Protein AF-A0A917TM21-F1 (afdb_monomer)

Organism: NCBI:txid1763543

pLDDT: mean 75.83, std 14.44, range [37.84, 92.56]

Structure (mmCIF, N/CA/C/O backbone):
data_AF-A0A917TM21-F1
#
_entry.id   AF-A0A917TM21-F1
#
loop_
_atom_site.group_PDB
_atom_site.id
_atom_site.type_symbol
_atom_site.label_atom_id
_atom_site.label_alt_id
_atom_site.label_comp_id
_atom_site.label_asym_id
_atom_site.label_entity_id
_atom_site.label_seq_id
_atom_site.pdbx_PDB_ins_code
_atom_site.Cartn_x
_atom_site.Cartn_y
_atom_site.Cartn_z
_atom_site.occupancy
_atom_site.B_iso_or_equiv
_atom_site.auth_seq_id
_atom_site.auth_comp_id
_atom_site.auth_asym_id
_atom_site.auth_atom_id
_atom_site.pdbx_PDB_model_num
ATOM 1 N N . MET A 1 1 ? -24.255 -26.410 -0.219 1.00 45.19 1 MET A N 1
ATOM 2 C CA . MET A 1 1 ? -22.849 -26.351 -0.670 1.00 45.19 1 MET A CA 1
ATOM 3 C C . MET A 1 1 ? -22.485 -24.880 -0.740 1.00 45.19 1 MET A C 1
ATOM 5 O O . MET A 1 1 ? -23.179 -24.166 -1.448 1.00 45.19 1 MET A O 1
ATOM 9 N N . ALA A 1 2 ? -21.531 -24.417 0.072 1.00 52.34 2 ALA A N 1
ATOM 10 C CA . ALA A 1 2 ? -21.047 -23.038 0.005 1.00 52.34 2 ALA A CA 1
ATOM 11 C C . ALA A 1 2 ? -20.240 -22.849 -1.290 1.00 52.34 2 ALA A C 1
ATOM 13 O O . ALA A 1 2 ? -19.520 -23.764 -1.684 1.00 52.34 2 ALA A O 1
ATOM 14 N N . ASP A 1 3 ? -20.411 -21.709 -1.956 1.00 51.12 3 ASP A N 1
ATOM 15 C CA . ASP A 1 3 ? -19.674 -21.341 -3.165 1.00 51.12 3 ASP A CA 1
ATOM 16 C C . ASP A 1 3 ? -18.220 -20.994 -2.782 1.00 51.12 3 ASP A C 1
ATOM 18 O O . ASP A 1 3 ? -17.994 -19.948 -2.164 1.00 51.12 3 ASP A O 1
ATOM 22 N N . PRO A 1 4 ? -17.227 -21.843 -3.111 1.00 56.66 4 PRO A N 1
ATOM 23 C CA . PRO A 1 4 ? -15.837 -21.622 -2.711 1.00 56.66 4 PRO A CA 1
ATOM 24 C C . PRO A 1 4 ? -15.265 -20.334 -3.319 1.00 56.66 4 PRO A C 1
ATO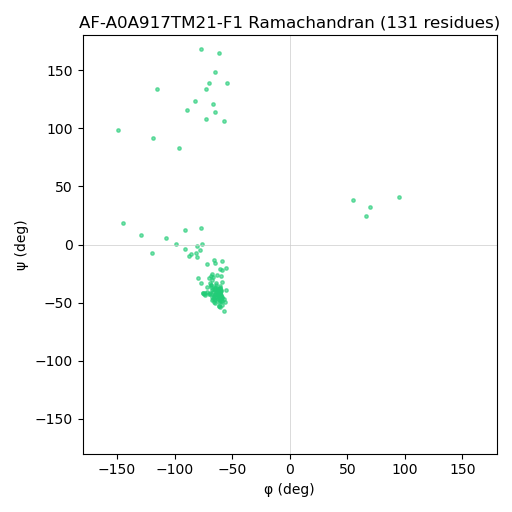M 26 O O . PRO A 1 4 ? -14.399 -19.697 -2.726 1.00 56.66 4 PRO A O 1
ATOM 29 N N . THR A 1 5 ? -15.797 -19.893 -4.461 1.00 62.94 5 THR A N 1
ATOM 30 C CA . THR A 1 5 ? -15.384 -18.656 -5.131 1.00 62.94 5 THR A CA 1
ATOM 31 C C . THR A 1 5 ? -15.774 -17.401 -4.349 1.00 62.94 5 THR A C 1
ATOM 33 O O . THR A 1 5 ? -15.097 -16.382 -4.460 1.00 62.94 5 THR A O 1
ATOM 36 N N . GLY A 1 6 ? -16.838 -17.459 -3.542 1.00 60.72 6 GLY A N 1
ATOM 37 C CA . GLY A 1 6 ? -17.245 -16.360 -2.663 1.00 60.72 6 GLY A CA 1
ATOM 38 C C . GLY A 1 6 ? -16.316 -16.204 -1.460 1.00 60.72 6 GLY A C 1
ATOM 39 O O . GLY A 1 6 ? -15.904 -15.094 -1.143 1.00 60.72 6 GLY A O 1
ATOM 40 N N . THR A 1 7 ? -15.927 -17.316 -0.833 1.00 65.75 7 THR A N 1
ATOM 41 C CA . THR A 1 7 ? -15.017 -17.311 0.323 1.00 65.75 7 TH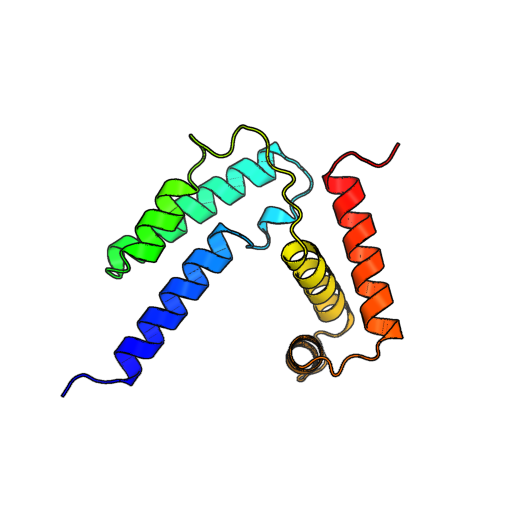R A CA 1
ATOM 42 C C . THR A 1 7 ? -13.609 -16.853 -0.055 1.00 65.75 7 THR A C 1
ATOM 44 O O . THR A 1 7 ? -13.034 -16.046 0.665 1.00 65.75 7 THR A O 1
ATOM 47 N N . HIS A 1 8 ? -13.081 -17.289 -1.206 1.00 65.25 8 HIS A N 1
ATOM 48 C CA . HIS A 1 8 ? -11.783 -16.811 -1.698 1.00 65.25 8 HIS A CA 1
ATOM 49 C C . HIS A 1 8 ? -11.785 -15.306 -1.983 1.00 65.25 8 HIS A C 1
ATOM 51 O O . HIS A 1 8 ? -10.888 -14.601 -1.543 1.00 65.25 8 HIS A O 1
ATOM 57 N N . ARG A 1 9 ? -12.839 -14.786 -2.624 1.00 67.69 9 ARG A N 1
ATOM 58 C CA . ARG A 1 9 ? -12.953 -13.345 -2.897 1.00 67.69 9 ARG A CA 1
ATOM 59 C C . ARG A 1 9 ? -13.040 -12.500 -1.629 1.00 67.69 9 ARG A C 1
ATOM 61 O O . ARG A 1 9 ? -12.541 -11.380 -1.625 1.00 67.69 9 ARG A O 1
ATOM 68 N N . LEU A 1 10 ? -13.687 -13.006 -0.578 1.00 73.94 10 LEU A N 1
ATOM 69 C CA . LEU A 1 10 ? -13.770 -12.306 0.707 1.00 73.94 10 LEU A CA 1
ATOM 70 C C . LEU A 1 10 ? -12.406 -12.258 1.405 1.00 73.94 10 LEU A C 1
ATOM 72 O O . LEU A 1 10 ? -12.035 -11.191 1.881 1.00 73.94 10 LEU A O 1
ATOM 76 N N . ALA A 1 11 ? -11.646 -13.357 1.386 1.00 76.75 11 ALA A N 1
ATOM 77 C CA . ALA A 1 11 ? -10.280 -13.394 1.911 1.00 76.75 11 ALA A CA 1
ATOM 78 C C . ALA A 1 11 ? -9.341 -12.441 1.145 1.00 76.75 11 ALA A C 1
ATOM 80 O O . ALA A 1 11 ? -8.681 -11.612 1.759 1.00 76.75 11 ALA A O 1
ATOM 81 N N . ASP A 1 12 ? -9.374 -12.459 -0.193 1.00 79.31 12 ASP A N 1
ATOM 82 C CA . ASP A 1 12 ? -8.579 -11.534 -1.018 1.00 79.31 12 ASP A CA 1
ATOM 83 C C . ASP A 1 12 ? -8.943 -10.060 -0.739 1.00 79.31 12 ASP A C 1
ATOM 85 O O . ASP A 1 12 ? -8.090 -9.169 -0.768 1.00 79.31 12 ASP A O 1
ATOM 89 N N . THR A 1 13 ? -10.225 -9.787 -0.467 1.00 80.56 13 THR A N 1
ATOM 90 C CA . THR A 1 13 ? -10.705 -8.440 -0.118 1.00 80.56 13 THR A CA 1
ATOM 91 C C . THR A 1 13 ? -10.201 -8.011 1.258 1.00 80.56 13 THR A C 1
ATOM 93 O O . THR A 1 13 ? -9.776 -6.869 1.419 1.00 80.56 13 THR A O 1
ATOM 96 N N . GLU A 1 14 ? -10.224 -8.912 2.237 1.00 84.44 14 GLU A N 1
ATOM 97 C CA . GLU A 1 14 ? -9.702 -8.681 3.584 1.00 84.44 14 GLU A CA 1
ATOM 98 C C . GLU A 1 14 ? -8.200 -8.361 3.555 1.00 84.44 14 GLU A C 1
ATOM 100 O O . GLU A 1 14 ? -7.794 -7.312 4.063 1.00 84.44 14 GLU A O 1
ATOM 105 N N . ASP A 1 15 ? -7.404 -9.163 2.844 1.00 82.56 15 ASP A N 1
ATOM 106 C CA . ASP A 1 15 ? -5.964 -8.938 2.665 1.00 82.56 15 ASP A CA 1
ATOM 107 C C . ASP A 1 15 ? -5.670 -7.620 1.933 1.00 82.56 15 ASP A C 1
ATOM 109 O O . ASP A 1 15 ? -4.752 -6.881 2.296 1.00 82.56 15 ASP A O 1
ATOM 113 N N . THR A 1 16 ? -6.477 -7.273 0.924 1.00 85.06 16 THR A N 1
ATOM 114 C CA . THR A 1 16 ? -6.339 -6.004 0.192 1.00 85.06 16 THR A CA 1
ATOM 115 C C . THR A 1 16 ? -6.583 -4.801 1.100 1.00 85.06 16 THR A C 1
ATOM 117 O O . THR A 1 16 ? -5.846 -3.814 1.037 1.00 85.06 16 THR A O 1
ATOM 120 N N . ILE A 1 17 ? -7.616 -4.866 1.946 1.00 83.75 17 ILE A N 1
ATOM 121 C CA . ILE A 1 17 ? -7.950 -3.788 2.879 1.00 83.75 17 ILE A CA 1
ATOM 122 C C . ILE A 1 17 ? -6.826 -3.614 3.903 1.00 83.75 17 ILE A C 1
ATOM 124 O O . ILE A 1 17 ? -6.354 -2.494 4.099 1.00 83.75 17 ILE A O 1
ATOM 128 N N . ILE A 1 18 ? -6.353 -4.706 4.505 1.00 84.38 18 ILE A N 1
ATOM 129 C CA . ILE A 1 18 ? -5.244 -4.670 5.467 1.00 84.38 18 ILE A CA 1
ATOM 130 C C . ILE A 1 18 ? -3.983 -4.111 4.795 1.00 84.38 18 ILE A C 1
ATOM 132 O O . ILE A 1 18 ? -3.376 -3.170 5.307 1.00 84.38 18 ILE A O 1
ATOM 136 N N . GLY A 1 19 ? -3.645 -4.591 3.596 1.00 77.94 19 GLY A N 1
ATOM 137 C CA . GLY A 1 19 ? -2.486 -4.117 2.841 1.00 77.94 19 GLY A CA 1
ATOM 138 C C . GLY A 1 19 ? -2.547 -2.624 2.496 1.00 77.94 19 GLY A C 1
ATOM 139 O O . GLY A 1 19 ? -1.532 -1.932 2.573 1.00 77.94 19 GLY A O 1
ATOM 140 N N . ALA A 1 20 ? -3.726 -2.089 2.168 1.00 79.94 20 ALA A N 1
ATOM 141 C CA . ALA A 1 20 ? -3.904 -0.659 1.913 1.00 79.94 20 ALA A CA 1
ATOM 142 C C . ALA A 1 20 ? -3.706 0.193 3.179 1.00 79.94 20 ALA A C 1
ATOM 144 O O . ALA A 1 20 ? -3.111 1.277 3.112 1.00 79.94 20 ALA A O 1
ATOM 145 N N . VAL A 1 21 ? -4.183 -0.304 4.325 1.00 82.44 21 VAL A N 1
ATOM 146 C CA . VAL A 1 21 ? -4.049 0.357 5.628 1.00 82.44 21 VAL A CA 1
ATOM 147 C C . VAL A 1 21 ? -2.615 0.336 6.125 1.00 82.44 21 VAL A C 1
ATOM 149 O O . VAL A 1 21 ? -2.161 1.345 6.637 1.00 82.44 21 VAL A O 1
ATOM 152 N N . GLU A 1 22 ? -1.895 -0.770 5.990 1.00 79.31 22 GLU A N 1
ATOM 153 C CA . GLU A 1 22 ? -0.512 -0.841 6.462 1.00 79.31 22 GLU A CA 1
ATOM 154 C C . GLU A 1 22 ? 0.441 -0.092 5.533 1.00 79.31 22 GLU A C 1
ATOM 156 O O . GLU A 1 22 ? 1.362 0.592 5.972 1.00 79.31 22 GLU A O 1
ATOM 161 N N . ASN A 1 23 ? 0.225 -0.263 4.229 1.00 73.12 23 ASN A N 1
ATOM 162 C CA . ASN A 1 23 ? 1.299 -0.185 3.251 1.00 73.12 23 ASN A CA 1
ATOM 163 C C . ASN A 1 23 ? 0.862 0.435 1.921 1.00 73.12 23 ASN A C 1
ATOM 165 O O . ASN A 1 23 ? 1.521 0.269 0.889 1.00 73.12 23 ASN A O 1
ATOM 169 N N . GLY A 1 24 ? -0.265 1.147 1.927 1.00 73.56 24 GLY A N 1
ATOM 170 C CA . GLY A 1 24 ? -0.746 1.866 0.758 1.00 73.56 24 GLY A CA 1
ATOM 171 C C . GLY A 1 24 ? 0.235 2.957 0.299 1.00 73.56 24 GLY A C 1
ATOM 172 O O . GLY A 1 24 ? 1.091 3.393 1.066 1.00 73.56 24 GLY A O 1
ATOM 173 N N . PRO A 1 25 ? 0.084 3.489 -0.928 1.00 74.44 25 PRO A N 1
ATOM 174 C CA . PRO A 1 25 ? 0.991 4.502 -1.488 1.00 74.44 25 PRO A CA 1
ATOM 175 C C . PRO A 1 25 ? 1.158 5.760 -0.623 1.00 74.44 25 PRO A C 1
ATOM 177 O O . PRO A 1 25 ? 2.138 6.488 -0.756 1.00 74.44 25 PRO A O 1
ATOM 180 N N . TRP A 1 26 ? 0.206 6.018 0.277 1.00 75.94 26 TRP A N 1
ATOM 181 C CA . TRP A 1 26 ? 0.238 7.134 1.210 1.00 75.94 26 TRP A CA 1
ATOM 182 C C . TRP A 1 26 ? 1.461 7.100 2.138 1.00 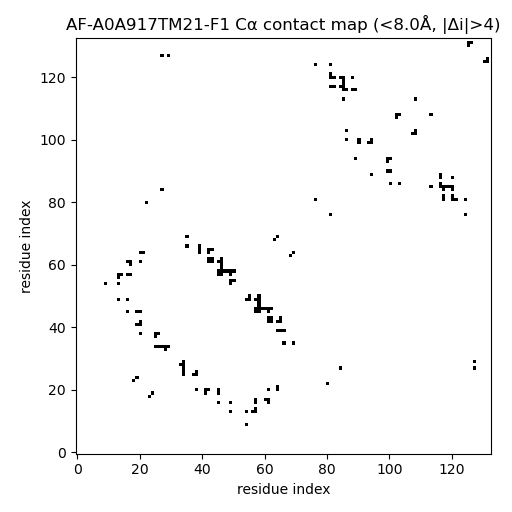75.94 26 TRP A C 1
ATOM 184 O O . TRP A 1 26 ? 1.935 8.168 2.516 1.00 75.94 26 TRP A O 1
ATOM 194 N N . VAL A 1 27 ? 2.040 5.927 2.433 1.00 74.56 27 VAL A N 1
ATOM 195 C CA . VAL A 1 27 ? 3.263 5.811 3.255 1.00 74.56 27 VAL A CA 1
ATOM 196 C C . VAL A 1 27 ? 4.466 6.537 2.638 1.00 74.56 27 VAL A C 1
ATOM 198 O O . VAL A 1 27 ? 5.390 6.919 3.355 1.00 74.56 27 VAL A O 1
ATOM 201 N N . LEU A 1 28 ? 4.428 6.781 1.323 1.00 74.25 28 LEU A N 1
ATOM 202 C CA . LEU A 1 28 ? 5.474 7.458 0.554 1.00 74.25 28 LEU A CA 1
ATOM 203 C C . LEU A 1 28 ? 5.346 8.989 0.560 1.00 74.25 28 LEU A C 1
ATOM 205 O O . LEU A 1 28 ? 6.230 9.684 0.061 1.00 74.25 28 LEU A O 1
ATOM 209 N N . ILE A 1 29 ? 4.256 9.545 1.099 1.00 73.62 29 ILE A N 1
ATOM 210 C CA . ILE A 1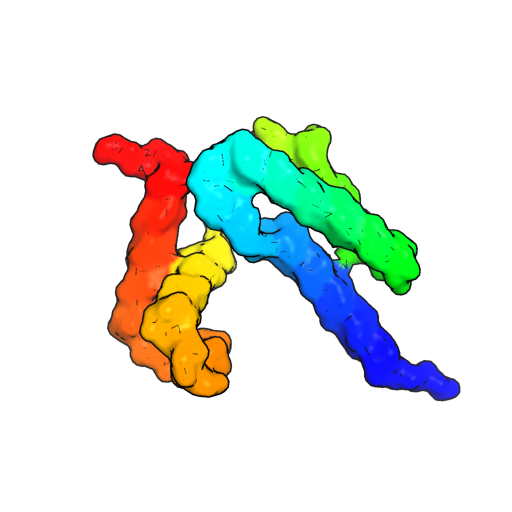 29 ? 4.032 10.996 1.127 1.00 73.62 29 ILE A CA 1
ATOM 211 C C . ILE A 1 29 ? 5.095 11.656 2.001 1.00 73.62 29 ILE A C 1
ATOM 213 O O . ILE A 1 29 ? 5.091 11.467 3.208 1.00 73.62 29 ILE A O 1
ATOM 217 N N . ILE A 1 30 ? 5.974 12.479 1.433 1.00 65.12 30 ILE A N 1
ATOM 218 C CA . ILE A 1 30 ? 7.107 13.069 2.169 1.00 65.12 30 ILE A CA 1
ATOM 219 C C . ILE A 1 30 ? 6.642 13.900 3.374 1.00 65.12 30 ILE A C 1
ATOM 221 O O . ILE A 1 30 ? 7.164 13.716 4.471 1.00 65.12 30 ILE A O 1
ATOM 225 N N . ASP A 1 31 ? 5.637 14.762 3.194 1.00 72.06 31 ASP A N 1
ATOM 226 C CA . ASP A 1 31 ? 5.122 15.604 4.276 1.00 72.06 31 ASP A CA 1
ATOM 227 C C . ASP A 1 31 ? 4.432 14.748 5.362 1.00 72.06 31 ASP A C 1
ATOM 229 O O . ASP A 1 31 ? 3.457 14.052 5.068 1.00 72.06 31 ASP A O 1
ATOM 233 N N . PRO A 1 32 ? 4.893 14.795 6.624 1.00 70.50 32 PRO A N 1
ATOM 234 C CA . PRO A 1 32 ? 4.384 13.926 7.683 1.00 70.50 32 PRO A CA 1
ATOM 235 C C . PRO A 1 32 ? 2.948 14.264 8.108 1.00 70.50 32 PRO A C 1
ATOM 237 O O . PRO A 1 32 ? 2.209 13.373 8.529 1.00 70.50 32 PRO A O 1
ATOM 240 N N . ASN A 1 33 ? 2.518 15.523 7.983 1.00 74.00 33 ASN A N 1
ATOM 241 C CA . ASN A 1 33 ? 1.153 15.926 8.319 1.00 74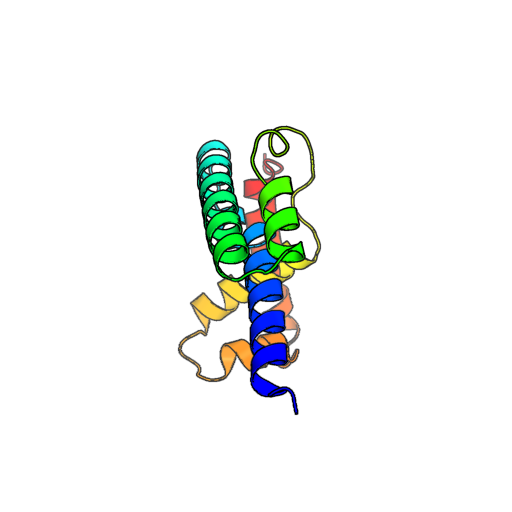.00 33 ASN A CA 1
ATOM 242 C C . ASN A 1 33 ? 0.170 15.473 7.240 1.00 74.00 33 ASN A C 1
ATOM 244 O O . ASN A 1 33 ? -0.905 14.968 7.564 1.00 74.00 33 ASN A O 1
ATOM 248 N N . LEU A 1 34 ? 0.552 15.620 5.971 1.00 74.81 34 LEU A N 1
ATOM 249 C CA . LEU A 1 34 ? -0.207 15.133 4.829 1.00 74.81 34 LEU A CA 1
ATOM 250 C C . LEU A 1 34 ? -0.256 13.605 4.825 1.00 74.81 34 LEU A C 1
ATOM 252 O O . LEU A 1 34 ? -1.330 13.042 4.648 1.00 74.81 34 LEU A O 1
ATOM 256 N N . ARG A 1 35 ? 0.870 12.930 5.088 1.00 81.19 35 ARG A N 1
ATOM 257 C CA . ARG A 1 35 ? 0.934 11.468 5.223 1.00 81.19 35 ARG A CA 1
ATOM 258 C C . ARG A 1 35 ? -0.025 10.972 6.286 1.00 81.19 35 ARG A C 1
ATOM 260 O O . ARG A 1 35 ? -0.799 10.062 6.016 1.00 81.19 35 ARG A O 1
ATOM 267 N N . ARG A 1 36 ? 0.012 11.590 7.470 1.00 76.38 36 ARG A N 1
ATOM 268 C CA . ARG A 1 36 ? -0.910 11.280 8.559 1.00 76.38 36 ARG A CA 1
ATOM 269 C C . ARG A 1 36 ? -2.349 11.465 8.090 1.00 76.38 36 ARG A C 1
ATOM 271 O O . ARG A 1 36 ? -3.089 10.499 8.079 1.00 76.38 36 ARG A O 1
ATOM 278 N N . MET A 1 37 ? -2.719 12.651 7.614 1.00 81.62 37 MET A N 1
ATOM 279 C CA . MET A 1 37 ? -4.085 12.942 7.161 1.00 81.62 37 MET A CA 1
ATOM 280 C C . MET A 1 37 ? -4.590 11.966 6.081 1.00 81.62 37 MET A C 1
ATOM 282 O O . MET A 1 37 ? -5.748 11.558 6.108 1.00 81.62 37 MET A O 1
ATOM 286 N N . VAL A 1 38 ? -3.738 11.568 5.132 1.00 83.25 38 VAL A N 1
ATOM 287 C CA . VAL A 1 38 ? -4.116 10.598 4.094 1.00 83.25 38 VAL A CA 1
ATOM 288 C C . VAL A 1 38 ? -4.212 9.181 4.662 1.00 83.25 38 VAL A C 1
ATOM 290 O O . VAL A 1 38 ? -5.166 8.481 4.339 1.00 83.25 38 VAL A O 1
ATOM 293 N N . GLY A 1 39 ? -3.288 8.758 5.528 1.00 83.69 39 GLY A N 1
ATOM 294 C CA . GLY A 1 39 ? -3.361 7.459 6.207 1.00 83.69 39 GLY A CA 1
ATOM 295 C C . GLY A 1 39 ? -4.619 7.321 7.070 1.00 83.69 39 GLY A C 1
ATOM 296 O O . GLY A 1 39 ? -5.275 6.284 7.044 1.00 83.69 39 GLY A O 1
ATOM 297 N N . GLU A 1 40 ? -5.019 8.399 7.749 1.00 83.31 40 GLU A N 1
ATOM 298 C CA . GLU A 1 40 ? -6.280 8.499 8.496 1.00 83.31 40 GLU A CA 1
ATOM 299 C C . GLU A 1 40 ? -7.488 8.270 7.594 1.00 83.31 40 GLU A C 1
ATOM 301 O O . GLU A 1 40 ? -8.320 7.405 7.862 1.00 83.31 40 GLU A O 1
ATOM 306 N N . TYR A 1 41 ? -7.539 9.003 6.483 1.00 85.12 41 TYR A N 1
ATOM 307 C CA . TYR A 1 41 ? -8.600 8.871 5.496 1.00 85.12 41 TYR A CA 1
ATOM 308 C C . TYR A 1 41 ? -8.669 7.456 4.898 1.00 85.12 41 TYR A C 1
ATOM 310 O O . TYR A 1 41 ? -9.758 6.905 4.714 1.00 85.12 41 TYR A O 1
ATOM 318 N N . VAL A 1 42 ? -7.516 6.839 4.619 1.00 87.75 42 VAL A N 1
ATOM 319 C CA . VAL A 1 42 ? -7.433 5.459 4.120 1.00 87.75 42 VAL A CA 1
ATOM 320 C C . VAL A 1 42 ? -7.955 4.474 5.165 1.00 87.75 42 VAL A C 1
ATOM 322 O O . VAL A 1 42 ? -8.786 3.636 4.818 1.00 87.75 42 VAL A O 1
ATOM 325 N N . ALA A 1 43 ? -7.543 4.593 6.430 1.00 87.12 43 ALA A N 1
ATOM 326 C CA . ALA A 1 43 ? -8.018 3.739 7.518 1.00 87.12 43 ALA A CA 1
ATOM 327 C C . ALA A 1 43 ? -9.538 3.868 7.735 1.00 87.12 43 ALA A C 1
ATOM 329 O O . ALA A 1 43 ? -10.236 2.857 7.816 1.00 87.12 43 ALA A O 1
ATOM 330 N N . GLU A 1 44 ? -10.082 5.089 7.745 1.00 85.94 44 GLU A N 1
ATOM 331 C CA . GLU A 1 44 ? -11.530 5.346 7.847 1.00 85.94 44 GLU A CA 1
ATOM 332 C C . GLU A 1 44 ? -12.328 4.743 6.687 1.00 85.94 44 GLU A C 1
ATOM 334 O O . GLU A 1 44 ? -13.381 4.121 6.887 1.00 85.94 44 GLU A O 1
ATOM 339 N N . THR A 1 45 ? -11.806 4.883 5.470 1.00 87.06 45 THR A N 1
ATOM 340 C CA . THR A 1 45 ? -12.431 4.328 4.267 1.00 87.06 45 THR A CA 1
ATOM 341 C C . THR A 1 45 ? -12.414 2.800 4.305 1.00 87.06 45 THR A C 1
ATOM 343 O O . THR A 1 45 ? -13.447 2.162 4.102 1.00 87.06 45 THR A O 1
ATOM 346 N N . CYS A 1 46 ? -11.267 2.209 4.641 1.00 89.19 46 CYS A N 1
ATOM 347 C CA . CYS A 1 46 ? -11.074 0.767 4.775 1.00 89.19 46 CYS A CA 1
ATOM 348 C C . CYS A 1 46 ? -11.990 0.154 5.838 1.00 89.19 46 CYS A C 1
ATOM 350 O O . CYS A 1 46 ? -12.648 -0.850 5.575 1.00 89.19 46 CYS A O 1
ATOM 352 N N . HIS A 1 47 ? -12.109 0.800 6.997 1.00 89.06 47 HIS A N 1
ATOM 353 C CA . HIS A 1 47 ? -13.031 0.392 8.053 1.00 89.06 47 HIS A CA 1
ATOM 354 C C . HIS A 1 47 ? -14.484 0.388 7.571 1.00 89.06 47 HIS A C 1
ATOM 356 O O . HIS A 1 47 ? -15.215 -0.574 7.797 1.00 89.06 47 HIS A O 1
ATOM 362 N N . SER A 1 48 ? -14.906 1.450 6.880 1.00 83.94 48 SER A N 1
ATOM 363 C CA . SER A 1 48 ? -16.279 1.577 6.376 1.00 83.94 48 SER A CA 1
ATOM 364 C C . SER A 1 48 ? -16.615 0.497 5.343 1.00 83.94 48 SER A C 1
ATOM 366 O O . SER A 1 48 ? -17.708 -0.069 5.371 1.00 83.94 48 SER A O 1
ATOM 368 N N . ILE A 1 49 ? -15.666 0.180 4.456 1.00 84.75 49 ILE A N 1
ATOM 369 C CA . ILE A 1 49 ? -15.809 -0.886 3.457 1.00 84.75 49 ILE A CA 1
ATOM 370 C C . ILE A 1 49 ? -15.852 -2.261 4.136 1.00 84.75 49 ILE A C 1
ATOM 372 O O . ILE A 1 49 ? -16.753 -3.047 3.847 1.00 84.75 49 ILE A O 1
ATOM 376 N N . ALA A 1 50 ? -14.927 -2.539 5.059 1.00 88.62 50 ALA A N 1
ATOM 377 C CA . ALA A 1 50 ? -14.865 -3.808 5.781 1.00 88.62 50 ALA A CA 1
ATOM 378 C C . ALA A 1 50 ? -16.139 -4.065 6.603 1.00 88.62 50 ALA A C 1
ATOM 380 O O . ALA A 1 50 ? -16.707 -5.154 6.534 1.00 88.62 50 ALA A O 1
ATOM 381 N N . ALA A 1 51 ? -16.654 -3.039 7.288 1.00 87.25 51 ALA A N 1
ATOM 382 C CA . ALA A 1 51 ? -17.908 -3.115 8.032 1.00 87.25 51 ALA A CA 1
ATOM 383 C C . ALA A 1 51 ? -19.111 -3.415 7.120 1.00 87.25 51 ALA A C 1
ATOM 385 O O . ALA A 1 51 ? -19.956 -4.242 7.456 1.00 87.25 51 ALA A O 1
ATOM 386 N N . ALA A 1 52 ? -19.186 -2.777 5.947 1.00 83.38 52 ALA A N 1
ATOM 387 C CA . ALA A 1 52 ? -20.257 -3.027 4.981 1.00 83.38 52 ALA A CA 1
ATOM 388 C C . ALA A 1 52 ? -20.186 -4.436 4.362 1.00 83.38 52 ALA A C 1
ATOM 390 O O . ALA A 1 52 ? -21.218 -5.004 4.006 1.00 83.38 52 ALA A O 1
ATOM 391 N N . ALA A 1 53 ? -18.979 -4.993 4.238 1.00 83.12 53 ALA A N 1
ATOM 392 C CA . ALA A 1 53 ? -18.729 -6.322 3.690 1.00 83.12 53 ALA A CA 1
ATOM 393 C C . ALA A 1 53 ? -18.801 -7.455 4.735 1.00 83.12 53 ALA A C 1
ATOM 395 O O . ALA A 1 53 ? -18.806 -8.623 4.348 1.00 83.12 53 ALA A O 1
ATOM 396 N N . GLY A 1 54 ? -18.873 -7.135 6.034 1.00 87.06 54 GLY A N 1
ATOM 397 C CA . GLY A 1 54 ? -18.829 -8.124 7.117 1.00 87.06 54 GLY A CA 1
ATOM 398 C C . GLY A 1 54 ? -17.453 -8.780 7.288 1.00 87.06 54 GLY A C 1
ATOM 399 O O . GLY A 1 54 ? -17.378 -9.962 7.616 1.00 87.06 54 GLY A O 1
ATOM 400 N N . LEU A 1 55 ? -16.377 -8.038 7.007 1.00 89.12 55 LEU A N 1
ATOM 401 C CA . LEU A 1 55 ? -14.987 -8.485 7.138 1.00 89.12 55 LEU A CA 1
ATOM 402 C C . LEU A 1 55 ? -14.430 -8.029 8.490 1.00 89.12 55 LEU A C 1
ATOM 404 O O . LEU A 1 55 ? -13.813 -6.967 8.598 1.00 89.12 55 LEU A O 1
ATOM 408 N N . ASP A 1 56 ? -14.713 -8.804 9.536 1.00 87.38 56 ASP A N 1
ATOM 409 C CA . ASP A 1 56 ? -14.461 -8.394 10.920 1.00 87.38 56 ASP A CA 1
ATOM 410 C C . ASP A 1 56 ? -12.973 -8.142 11.217 1.00 87.38 56 ASP A C 1
ATOM 412 O O . ASP A 1 56 ? -12.657 -7.169 11.906 1.00 87.38 56 ASP A O 1
ATOM 416 N N . ALA A 1 57 ? -12.049 -8.948 10.672 1.00 81.25 57 ALA A N 1
ATOM 417 C CA . ALA A 1 57 ? -10.623 -8.763 10.943 1.00 81.25 57 ALA A CA 1
ATOM 418 C C . ALA A 1 57 ? -10.058 -7.546 10.195 1.00 81.25 57 ALA A C 1
ATOM 420 O O . ALA A 1 57 ? -9.366 -6.734 10.809 1.00 81.25 57 ALA A O 1
ATOM 421 N N . ALA A 1 58 ? -10.420 -7.338 8.923 1.00 81.94 58 ALA A N 1
ATOM 422 C CA . ALA A 1 58 ? -10.092 -6.094 8.212 1.00 81.94 58 ALA A CA 1
ATOM 423 C C . ALA A 1 58 ? -10.679 -4.846 8.894 1.00 81.94 58 ALA A C 1
ATOM 425 O O . ALA A 1 58 ? -10.018 -3.806 8.964 1.00 81.94 58 ALA A O 1
ATOM 426 N N . MET A 1 59 ? -11.909 -4.933 9.411 1.00 87.44 59 MET A N 1
ATOM 427 C CA . MET A 1 59 ? -12.558 -3.832 10.123 1.00 87.44 59 MET A CA 1
ATOM 428 C C . MET A 1 59 ? -11.807 -3.494 11.413 1.00 87.44 59 MET A C 1
ATOM 430 O O . MET A 1 59 ? -11.472 -2.330 11.634 1.00 87.44 59 MET A O 1
ATOM 434 N N . GLU A 1 60 ? -11.511 -4.491 12.251 1.00 85.38 60 GLU A N 1
ATOM 435 C CA . GLU A 1 60 ? -10.754 -4.304 13.492 1.00 85.38 60 GLU A CA 1
ATOM 436 C C . GLU A 1 60 ? -9.348 -3.757 13.214 1.00 85.38 60 GLU A C 1
ATOM 438 O O . GLU A 1 60 ? -8.878 -2.846 13.903 1.00 85.38 60 GLU A O 1
ATOM 443 N N . TYR A 1 61 ? -8.693 -4.255 12.167 1.00 82.75 61 TYR A N 1
ATOM 444 C CA . TYR A 1 61 ? -7.386 -3.774 11.742 1.00 82.75 61 TYR A CA 1
ATOM 445 C C . TYR A 1 61 ? -7.425 -2.290 11.357 1.00 82.75 61 TYR A C 1
ATOM 447 O O . TYR A 1 61 ? -6.689 -1.470 11.911 1.00 82.75 61 TYR A O 1
ATOM 455 N N . ALA A 1 62 ? -8.339 -1.924 10.454 1.00 82.88 62 ALA A N 1
ATOM 456 C CA . ALA A 1 62 ? -8.521 -0.550 10.007 1.00 82.88 62 ALA A CA 1
ATOM 457 C C . ALA A 1 62 ? -8.905 0.384 11.166 1.00 82.88 62 ALA A C 1
ATOM 459 O O . ALA A 1 62 ? -8.404 1.503 11.244 1.00 82.88 62 ALA A O 1
ATOM 460 N N . HIS A 1 63 ? -9.728 -0.087 12.109 1.00 81.75 63 HIS A N 1
ATOM 461 C CA . HIS A 1 63 ? -10.055 0.644 13.333 1.00 81.75 63 HIS A CA 1
ATOM 462 C C . HIS A 1 63 ? -8.810 0.927 14.185 1.00 81.75 63 HIS A C 1
ATOM 464 O O . HIS A 1 63 ? -8.605 2.050 14.645 1.00 81.75 63 HIS A O 1
ATOM 470 N N . ASN A 1 64 ? -7.952 -0.077 14.383 1.00 79.12 64 ASN A N 1
ATOM 471 C CA . ASN A 1 64 ? -6.732 0.053 15.179 1.00 79.12 64 ASN A CA 1
ATOM 472 C C . ASN A 1 64 ? -5.682 0.973 14.535 1.00 79.12 64 ASN A C 1
ATOM 474 O O . ASN A 1 64 ? -4.881 1.565 15.263 1.00 79.12 64 ASN A O 1
ATOM 478 N N . ALA A 1 65 ? -5.710 1.113 13.208 1.00 73.62 65 ALA A N 1
ATOM 479 C CA . ALA A 1 65 ? -4.843 2.005 12.445 1.00 73.62 65 ALA A CA 1
ATOM 480 C C . ALA A 1 65 ? -5.309 3.474 12.433 1.00 73.62 65 ALA A C 1
ATOM 482 O O . ALA A 1 65 ? -4.550 4.346 12.019 1.00 73.62 65 ALA A O 1
ATOM 483 N N . MET A 1 66 ? -6.523 3.788 12.900 1.00 71.50 66 MET A N 1
ATOM 484 C CA . MET A 1 66 ? -7.002 5.169 13.009 1.00 71.50 66 MET A CA 1
ATOM 485 C C . MET A 1 66 ? -6.180 5.992 14.035 1.00 71.50 66 MET A C 1
ATOM 487 O O . MET A 1 66 ? -5.680 5.489 15.047 1.00 71.50 66 MET A O 1
ATOM 491 N N . PRO A 1 67 ? -6.030 7.307 13.819 1.00 54.44 67 PRO A N 1
ATOM 492 C CA . PRO A 1 67 ? -4.916 8.127 14.312 1.00 54.44 67 PRO A CA 1
ATOM 493 C C . PRO A 1 67 ? -4.916 8.530 15.775 1.00 54.44 67 PRO A C 1
ATOM 495 O O . PRO A 1 67 ? -3.953 9.152 16.223 1.00 54.44 67 PRO A O 1
ATOM 498 N N . VAL A 1 68 ? -5.904 8.121 16.567 1.00 46.72 68 VAL A N 1
ATOM 499 C CA . VAL A 1 68 ? -5.741 8.200 18.026 1.00 46.72 68 VAL A CA 1
ATOM 500 C C . VAL A 1 68 ? -4.512 7.369 18.471 1.00 46.72 68 VAL A C 1
ATOM 502 O O . VAL A 1 68 ? -3.997 7.579 19.566 1.00 46.72 68 VAL A O 1
ATOM 505 N N . ARG A 1 69 ? -3.972 6.490 17.602 1.00 46.00 69 ARG A N 1
ATOM 506 C CA . ARG A 1 69 ? -2.762 5.680 17.832 1.00 46.00 69 ARG A CA 1
ATOM 507 C C . ARG A 1 69 ? -1.588 5.891 16.856 1.00 46.00 69 ARG A C 1
ATOM 509 O O . ARG A 1 69 ? -0.507 5.384 17.135 1.00 46.00 69 ARG A O 1
ATOM 516 N N . LEU A 1 70 ? -1.731 6.666 15.774 1.00 42.78 70 LEU A N 1
ATOM 517 C CA . LEU A 1 70 ? -0.643 6.916 14.799 1.00 42.78 70 LEU A CA 1
ATOM 518 C C . LEU A 1 70 ? 0.357 8.006 15.233 1.00 42.78 70 LEU A C 1
ATOM 520 O O . LEU A 1 70 ? 1.369 8.223 14.569 1.00 42.78 70 LEU A O 1
ATOM 524 N N . ALA A 1 71 ? 0.090 8.714 16.334 1.00 39.03 71 ALA A N 1
ATOM 525 C CA . ALA A 1 71 ? 0.818 9.932 16.694 1.00 39.03 71 ALA A CA 1
ATOM 526 C C . ALA A 1 71 ? 2.212 9.718 17.319 1.00 39.03 71 ALA A C 1
ATOM 528 O O . ALA A 1 71 ? 2.913 10.697 17.567 1.00 39.03 71 ALA A O 1
ATOM 529 N N . THR A 1 72 ? 2.654 8.490 17.594 1.00 41.22 72 THR A N 1
ATOM 530 C CA . THR A 1 72 ? 3.882 8.287 18.380 1.00 41.22 72 THR A CA 1
ATOM 531 C C . THR A 1 72 ? 4.641 7.013 18.005 1.00 41.22 72 THR A C 1
ATOM 533 O O . THR A 1 72 ? 4.377 5.948 18.550 1.00 41.22 72 THR A O 1
ATOM 536 N N . GLY A 1 73 ? 5.680 7.150 17.175 1.00 39.59 73 GLY A N 1
ATOM 537 C CA . GLY A 1 73 ? 6.967 6.528 17.514 1.00 39.59 73 GLY A CA 1
ATOM 538 C C . GLY A 1 73 ? 7.306 5.141 16.962 1.00 39.59 73 GLY A C 1
ATOM 539 O O . GLY A 1 73 ? 7.928 4.363 17.680 1.00 39.59 73 GLY A O 1
ATOM 540 N N . GLY A 1 74 ? 7.005 4.835 15.701 1.00 37.84 74 GLY A N 1
ATOM 541 C CA . GLY A 1 74 ? 7.582 3.667 15.022 1.00 37.84 74 GLY A CA 1
ATOM 542 C C . GLY A 1 74 ? 8.478 4.077 13.858 1.00 37.84 74 GLY A C 1
ATOM 543 O O . GLY A 1 74 ? 8.074 4.906 13.048 1.00 37.84 74 GLY A O 1
ATOM 5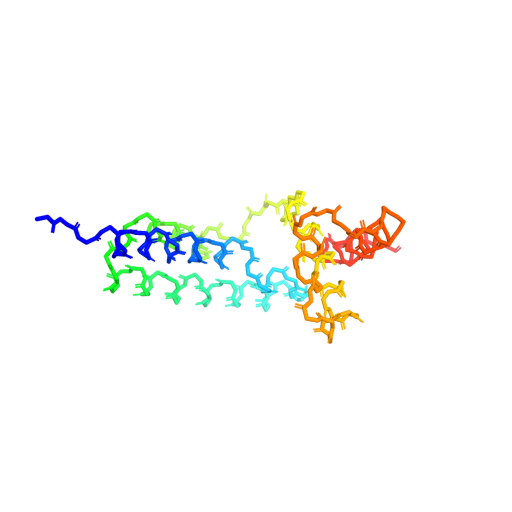44 N N . ARG A 1 75 ? 9.680 3.492 13.739 1.00 44.72 75 ARG A N 1
ATOM 545 C CA . ARG A 1 75 ? 10.417 3.471 12.462 1.00 44.72 75 ARG A CA 1
ATOM 546 C C . ARG A 1 75 ? 9.491 2.805 11.439 1.00 44.72 75 ARG A C 1
ATOM 548 O O . ARG A 1 75 ? 9.278 1.603 11.513 1.00 44.72 75 ARG A O 1
ATOM 555 N N . LEU A 1 76 ? 8.925 3.596 10.532 1.00 48.56 76 LEU A N 1
ATOM 556 C CA . LEU A 1 76 ? 7.906 3.190 9.550 1.00 48.56 76 LEU A CA 1
ATOM 557 C C . LEU A 1 76 ? 8.476 2.406 8.353 1.00 48.56 76 LEU A C 1
ATOM 559 O O . LEU A 1 76 ? 7.812 2.270 7.333 1.00 48.56 76 LEU A O 1
ATOM 563 N N . VAL A 1 77 ? 9.714 1.922 8.451 1.00 48.41 77 VAL A N 1
ATOM 564 C CA . VAL A 1 77 ? 10.392 1.218 7.361 1.00 48.41 77 VAL A CA 1
ATOM 565 C C . VAL A 1 77 ? 10.705 -0.196 7.822 1.00 48.41 77 VAL A C 1
ATOM 567 O O . VAL A 1 77 ? 11.737 -0.447 8.448 1.00 48.41 77 VAL A O 1
ATOM 570 N N . ASP A 1 78 ? 9.778 -1.108 7.552 1.00 55.84 78 ASP A N 1
ATOM 571 C CA . ASP A 1 78 ? 10.076 -2.534 7.492 1.00 55.84 78 ASP A CA 1
ATOM 572 C C . ASP A 1 78 ? 10.789 -2.860 6.161 1.00 55.84 78 ASP A C 1
ATOM 574 O O . ASP A 1 78 ? 10.884 -2.031 5.249 1.00 55.84 78 ASP A O 1
ATOM 578 N N . GLY A 1 79 ? 11.341 -4.073 6.046 1.00 57.16 79 GLY A N 1
ATOM 579 C CA . GLY A 1 79 ? 11.934 -4.539 4.786 1.00 57.16 79 GLY A CA 1
ATOM 580 C C . GLY A 1 79 ? 10.931 -4.552 3.623 1.00 57.16 79 GLY A C 1
ATOM 581 O O . GLY A 1 79 ? 11.336 -4.437 2.466 1.00 57.16 79 GLY A O 1
ATOM 582 N N . ASP A 1 80 ? 9.635 -4.605 3.934 1.00 70.69 80 ASP A N 1
ATOM 583 C CA . ASP A 1 80 ? 8.553 -4.665 2.959 1.00 70.69 80 ASP A CA 1
ATOM 584 C C . ASP A 1 80 ? 8.277 -3.287 2.331 1.00 70.69 80 ASP A C 1
ATOM 586 O O . ASP A 1 80 ? 7.962 -3.194 1.146 1.00 70.69 80 ASP A O 1
ATOM 590 N N . ALA A 1 81 ? 8.446 -2.181 3.063 1.00 68.12 81 ALA A N 1
ATOM 591 C CA . ALA A 1 81 ? 8.309 -0.813 2.562 1.00 68.12 81 ALA A CA 1
ATOM 592 C C . ALA A 1 81 ? 9.408 -0.485 1.547 1.00 68.12 81 ALA A C 1
ATOM 594 O O . ALA A 1 81 ? 9.134 0.131 0.515 1.00 68.12 81 ALA A O 1
ATOM 595 N N . ARG A 1 82 ? 10.630 -0.969 1.806 1.00 80.88 82 ARG A N 1
ATOM 596 C CA . ARG A 1 82 ? 11.755 -0.883 0.870 1.00 80.88 82 ARG A CA 1
ATOM 597 C C . ARG A 1 82 ? 11.458 -1.630 -0.427 1.00 80.88 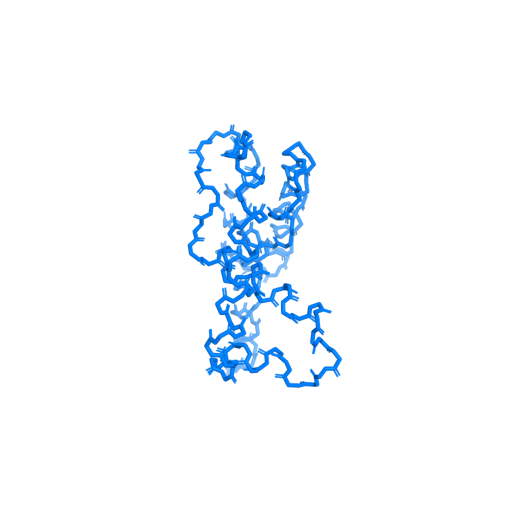82 ARG A C 1
ATOM 599 O O . ARG A 1 82 ? 11.572 -1.035 -1.495 1.00 80.88 82 ARG A O 1
ATOM 606 N N . ASP A 1 83 ? 11.059 -2.902 -0.349 1.00 84.38 83 ASP A N 1
ATOM 607 C CA . ASP A 1 83 ? 10.789 -3.699 -1.554 1.00 84.38 83 ASP A CA 1
ATOM 608 C C . ASP A 1 83 ? 9.591 -3.152 -2.342 1.00 84.38 83 ASP A C 1
ATOM 610 O O . ASP A 1 83 ? 9.648 -3.075 -3.565 1.00 84.38 83 ASP A O 1
ATOM 614 N N . ARG A 1 84 ? 8.545 -2.662 -1.662 1.00 79.56 84 ARG A N 1
ATOM 615 C CA . ARG A 1 84 ? 7.399 -2.004 -2.312 1.00 79.56 84 ARG A CA 1
ATOM 616 C C . ARG A 1 84 ? 7.763 -0.705 -3.011 1.00 79.56 84 ARG A C 1
ATOM 618 O O . ARG A 1 84 ? 7.280 -0.469 -4.118 1.00 79.56 84 ARG A O 1
ATOM 625 N N . LEU A 1 85 ? 8.582 0.141 -2.388 1.00 81.31 85 LEU A N 1
ATOM 626 C CA . LEU A 1 85 ? 9.035 1.374 -3.025 1.00 81.31 85 LEU A CA 1
ATOM 627 C C . LEU A 1 85 ? 9.923 1.055 -4.228 1.00 81.31 85 LEU A C 1
ATOM 629 O O . LEU A 1 85 ? 9.712 1.611 -5.301 1.00 81.31 85 LEU A O 1
ATOM 633 N N . ALA A 1 86 ? 10.836 0.096 -4.086 1.00 87.31 86 ALA A N 1
ATOM 634 C CA . ALA A 1 86 ? 11.670 -0.371 -5.185 1.00 87.31 86 ALA A CA 1
ATOM 635 C C . ALA A 1 86 ? 10.822 -0.942 -6.336 1.00 87.31 86 ALA A C 1
ATOM 637 O O . ALA A 1 86 ? 11.020 -0.570 -7.492 1.00 87.31 86 ALA A O 1
ATOM 638 N N . ARG A 1 87 ? 9.798 -1.746 -6.023 1.00 88.19 87 ARG A N 1
ATOM 639 C CA . ARG A 1 87 ? 8.804 -2.242 -6.985 1.00 88.19 87 ARG A CA 1
ATOM 640 C C . ARG A 1 87 ? 8.069 -1.105 -7.680 1.00 88.19 87 ARG A C 1
ATOM 642 O O . ARG A 1 87 ? 7.872 -1.152 -8.888 1.00 88.19 87 ARG A O 1
ATOM 649 N N . HIS A 1 88 ? 7.639 -0.091 -6.934 1.00 85.25 88 HIS A N 1
ATOM 650 C CA . HIS A 1 88 ? 6.929 1.055 -7.491 1.00 85.25 88 HIS A CA 1
ATOM 651 C C . HIS A 1 88 ? 7.812 1.854 -8.457 1.00 85.25 88 HIS A C 1
ATOM 653 O O . HIS A 1 88 ? 7.373 2.175 -9.560 1.00 85.25 88 HIS A O 1
ATOM 659 N N . LEU A 1 89 ? 9.065 2.122 -8.078 1.00 86.69 89 LEU A N 1
ATOM 660 C CA . LEU A 1 89 ? 10.047 2.789 -8.933 1.00 86.69 89 LEU A CA 1
ATOM 661 C C . LEU A 1 89 ? 10.333 1.968 -10.198 1.00 86.69 89 LEU A C 1
ATOM 663 O O . LEU A 1 89 ? 10.325 2.515 -11.301 1.00 86.69 89 LEU A O 1
ATOM 667 N N . TYR A 1 90 ? 10.488 0.651 -10.051 1.00 88.62 90 TYR A N 1
ATOM 668 C CA . TYR A 1 90 ? 10.657 -0.273 -11.168 1.00 88.62 90 TYR A CA 1
ATOM 669 C C . TYR A 1 90 ? 9.463 -0.233 -12.128 1.00 88.62 90 TYR A C 1
ATOM 671 O O . TYR A 1 90 ? 9.644 -0.068 -13.331 1.00 88.62 90 TYR A O 1
ATOM 679 N N . LEU A 1 91 ? 8.235 -0.315 -11.612 1.00 88.81 91 LEU A N 1
ATOM 680 C CA . LEU A 1 91 ? 7.019 -0.243 -12.424 1.00 88.81 91 LEU A CA 1
ATOM 681 C C . LEU A 1 91 ? 6.807 1.129 -13.066 1.00 88.81 91 LEU A C 1
ATOM 683 O O . LEU A 1 91 ? 6.206 1.206 -14.127 1.00 88.81 91 LEU A O 1
ATOM 687 N N . ASN A 1 92 ? 7.304 2.213 -12.478 1.00 85.44 92 ASN A N 1
ATOM 688 C CA . ASN A 1 92 ? 7.259 3.521 -13.126 1.00 85.44 92 ASN A CA 1
ATOM 689 C C . ASN A 1 92 ? 8.245 3.601 -14.308 1.00 85.44 92 ASN A C 1
ATOM 691 O O . ASN A 1 92 ? 7.940 4.186 -15.341 1.00 85.44 92 ASN A O 1
ATOM 695 N N . ALA A 1 93 ? 9.417 2.972 -14.180 1.00 86.81 93 ALA A N 1
ATOM 696 C CA . ALA A 1 93 ? 10.427 2.940 -15.236 1.00 86.81 93 ALA A CA 1
ATOM 697 C C . ALA A 1 93 ? 10.133 1.905 -16.343 1.00 86.81 93 ALA A C 1
ATOM 699 O O . ALA A 1 93 ? 10.533 2.104 -17.489 1.00 86.81 93 ALA A O 1
ATOM 700 N N . TRP A 1 94 ? 9.443 0.809 -16.011 1.00 85.62 94 TRP A N 1
ATOM 701 C CA . TRP A 1 94 ? 9.256 -0.356 -16.888 1.00 85.62 94 TRP A CA 1
ATOM 702 C C . TRP A 1 94 ? 7.792 -0.805 -17.033 1.00 85.62 94 TRP A C 1
ATOM 704 O O . TRP A 1 94 ? 7.536 -1.852 -17.619 1.00 85.62 94 TRP A O 1
ATOM 714 N N . GLY A 1 95 ? 6.816 -0.047 -16.530 1.00 76.69 95 GLY A N 1
ATOM 715 C CA . GLY A 1 95 ? 5.396 -0.440 -16.487 1.00 76.69 95 GLY A CA 1
ATOM 716 C C . GLY A 1 95 ? 4.711 -0.582 -17.845 1.00 76.69 95 GLY A C 1
ATOM 717 O O . GLY A 1 95 ? 3.643 -1.183 -17.925 1.00 76.69 95 GLY A O 1
ATOM 718 N N . ASP A 1 96 ? 5.342 -0.089 -18.911 1.00 85.56 96 ASP A N 1
ATOM 719 C CA . ASP A 1 96 ? 4.900 -0.313 -20.289 1.00 85.56 96 ASP A CA 1
ATOM 720 C C . ASP A 1 96 ? 5.138 -1.763 -20.756 1.00 85.56 96 ASP A C 1
ATOM 722 O O . ASP A 1 96 ? 4.547 -2.204 -21.746 1.00 85.56 96 ASP A O 1
ATOM 726 N N . TYR A 1 97 ? 5.982 -2.528 -20.052 1.00 81.62 97 TYR A N 1
ATOM 727 C CA . TYR A 1 97 ? 6.161 -3.952 -20.310 1.00 81.62 97 TYR A CA 1
ATOM 728 C C . TYR A 1 97 ? 5.052 -4.754 -19.611 1.00 81.62 97 TYR A C 1
ATOM 730 O O . TYR A 1 97 ? 4.908 -4.675 -18.388 1.00 81.62 97 TYR A O 1
ATOM 738 N N . PRO A 1 98 ? 4.284 -5.571 -20.353 1.00 81.19 98 PRO A N 1
ATOM 739 C CA . PRO A 1 98 ? 3.102 -6.254 -19.824 1.00 81.19 98 PRO A CA 1
ATOM 740 C C . PRO A 1 98 ? 3.410 -7.288 -18.730 1.00 81.19 98 PRO A C 1
ATOM 742 O O . PRO A 1 98 ? 2.503 -7.693 -18.008 1.00 81.19 98 PRO A O 1
ATOM 745 N N . ASP A 1 99 ? 4.667 -7.710 -18.593 1.00 88.69 99 ASP A N 1
ATOM 746 C CA . ASP A 1 99 ? 5.150 -8.671 -17.601 1.00 88.69 99 ASP A CA 1
ATOM 747 C C . ASP A 1 99 ? 5.989 -8.027 -16.481 1.00 88.69 99 ASP A C 1
ATOM 749 O O . ASP A 1 99 ? 6.511 -8.740 -15.628 1.00 88.69 99 ASP A O 1
ATOM 753 N N . ALA A 1 100 ? 6.119 -6.695 -16.430 1.00 84.81 100 ALA A N 1
ATOM 754 C CA . ALA A 1 100 ? 6.990 -6.018 -15.465 1.00 84.81 100 ALA A CA 1
ATOM 755 C C . ALA A 1 100 ? 6.646 -6.360 -14.002 1.00 84.81 100 ALA A C 1
ATOM 757 O O . ALA A 1 100 ? 7.529 -6.707 -13.217 1.00 84.81 100 ALA A O 1
ATOM 758 N N . ALA A 1 101 ? 5.361 -6.322 -13.637 1.00 82.62 101 ALA A N 1
ATOM 759 C CA . ALA A 1 101 ? 4.920 -6.686 -12.288 1.00 82.62 101 ALA A CA 1
ATOM 760 C C . ALA A 1 101 ? 5.274 -8.140 -11.948 1.00 82.62 101 ALA A C 1
ATOM 762 O O . ALA A 1 101 ? 5.878 -8.402 -10.910 1.00 82.62 101 ALA A O 1
ATOM 763 N N . ASP A 1 102 ? 4.990 -9.059 -12.870 1.00 89.12 102 ASP A N 1
ATOM 764 C CA . ASP A 1 102 ? 5.243 -10.488 -12.695 1.00 89.12 102 ASP A CA 1
ATOM 765 C C . ASP A 1 102 ? 6.744 -10.794 -12.579 1.00 89.12 102 ASP A C 1
ATOM 767 O O . ASP A 1 102 ? 7.170 -11.593 -11.744 1.00 89.12 102 ASP A O 1
ATOM 771 N N . ARG A 1 103 ? 7.581 -10.090 -13.349 1.00 88.38 103 ARG A N 1
ATOM 772 C CA . ARG A 1 103 ? 9.038 -10.220 -13.269 1.00 88.38 103 ARG A CA 1
ATOM 773 C C . ARG A 1 103 ? 9.583 -9.775 -11.918 1.00 88.38 103 ARG A C 1
ATOM 775 O O . ARG A 1 103 ? 10.491 -10.424 -11.394 1.00 88.38 103 ARG A O 1
ATOM 782 N N . TRP A 1 104 ? 9.060 -8.688 -11.347 1.00 88.06 104 TRP A N 1
ATOM 783 C CA . TRP A 1 10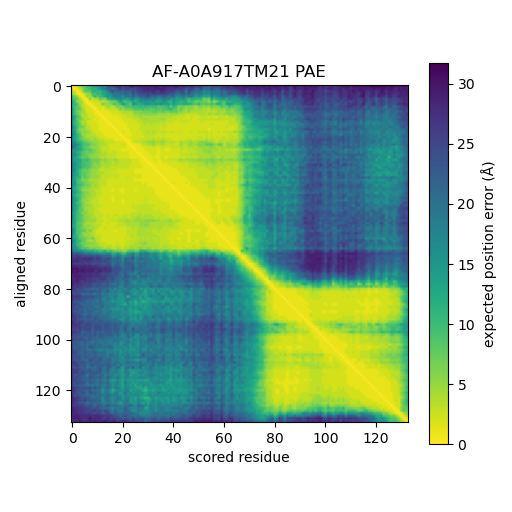4 ? 9.464 -8.239 -10.012 1.00 88.06 104 TRP A CA 1
ATOM 784 C C . TRP A 1 104 ? 9.046 -9.239 -8.934 1.00 88.06 104 TRP A C 1
ATOM 786 O O . TRP A 1 104 ? 9.879 -9.645 -8.113 1.00 88.06 104 TRP A O 1
ATOM 796 N N . ASP A 1 105 ? 7.778 -9.648 -8.972 1.00 87.75 105 ASP A N 1
ATOM 797 C CA . ASP A 1 105 ? 7.137 -10.468 -7.944 1.00 87.75 105 ASP A CA 1
ATOM 798 C C . ASP A 1 105 ? 7.713 -11.898 -7.930 1.00 87.75 105 ASP A C 1
ATOM 800 O O . ASP A 1 105 ? 7.961 -12.461 -6.863 1.00 87.75 105 ASP A O 1
ATOM 804 N N . ASN A 1 106 ? 8.073 -12.445 -9.098 1.00 88.75 106 ASN A N 1
ATOM 805 C CA . ASN A 1 106 ? 8.692 -13.770 -9.231 1.00 88.75 106 ASN A CA 1
ATOM 806 C C . ASN A 1 106 ? 10.232 -13.766 -9.203 1.00 88.75 106 ASN A C 1
ATOM 808 O O . ASN A 1 106 ? 10.850 -14.776 -9.547 1.00 88.75 106 ASN A O 1
ATOM 812 N N . ARG A 1 107 ? 10.874 -12.654 -8.811 1.00 86.19 107 ARG A N 1
ATOM 813 C CA . ARG A 1 107 ? 12.349 -12.511 -8.761 1.00 86.19 107 ARG A CA 1
ATOM 814 C C . ARG A 1 107 ? 13.052 -12.833 -10.090 1.00 86.19 107 ARG A C 1
ATOM 816 O O . ARG A 1 107 ? 14.124 -13.428 -10.110 1.00 86.19 107 ARG A O 1
ATOM 823 N N . GLN A 1 108 ? 12.442 -12.435 -11.202 1.00 89.56 108 GLN A N 1
ATOM 824 C CA . GLN A 1 108 ? 12.989 -12.577 -12.558 1.00 89.56 108 GLN A CA 1
ATOM 825 C C . GLN A 1 108 ? 13.640 -11.282 -13.075 1.00 89.56 108 GLN A C 1
ATOM 827 O O . GLN A 1 108 ? 14.105 -11.216 -14.216 1.00 89.56 108 GLN A O 1
ATOM 832 N N . VAL A 1 109 ? 13.636 -10.222 -12.264 1.00 88.25 109 VAL A N 1
ATOM 833 C CA . VAL A 1 109 ? 14.457 -9.030 -12.495 1.00 88.25 109 VAL A CA 1
ATOM 834 C C . VAL A 1 109 ? 15.908 -9.388 -12.192 1.00 88.25 109 VAL A C 1
ATOM 836 O O . VAL A 1 109 ? 16.182 -10.011 -11.171 1.00 88.25 109 VAL A O 1
ATOM 839 N N . ASP A 1 110 ? 16.818 -8.997 -13.083 1.00 92.56 110 ASP A N 1
ATOM 840 C CA . ASP A 1 110 ? 18.256 -9.176 -12.883 1.00 92.56 110 ASP A CA 1
ATOM 841 C C . ASP A 1 110 ? 18.710 -8.553 -11.551 1.00 92.56 110 ASP A C 1
ATOM 843 O O . ASP A 1 110 ? 18.272 -7.455 -11.198 1.00 92.56 110 ASP A O 1
ATOM 847 N N . ASP A 1 111 ? 19.592 -9.239 -10.818 1.00 90.38 111 ASP A N 1
ATOM 848 C CA . ASP A 1 111 ? 20.026 -8.821 -9.479 1.00 90.38 111 ASP A CA 1
ATOM 849 C C . ASP A 1 111 ? 20.662 -7.423 -9.469 1.00 90.38 111 ASP A C 1
ATOM 851 O O . ASP A 1 111 ? 20.509 -6.690 -8.488 1.00 90.38 111 ASP A O 1
ATOM 855 N N . SER A 1 112 ? 21.345 -7.023 -10.550 1.00 89.69 112 SER A N 1
ATOM 856 C CA . SER A 1 112 ? 21.941 -5.686 -10.654 1.00 89.69 112 SER A CA 1
ATOM 857 C C . SER A 1 112 ? 20.867 -4.601 -10.740 1.00 89.69 112 SER A C 1
ATOM 859 O O . SER A 1 112 ? 20.912 -3.632 -9.984 1.00 89.69 112 SER A O 1
ATOM 861 N N . ILE A 1 113 ? 19.843 -4.825 -11.567 1.00 87.94 113 ILE A N 1
ATOM 862 C CA . ILE A 1 113 ? 18.698 -3.922 -11.729 1.00 87.94 113 ILE A CA 1
ATOM 863 C C . ILE A 1 113 ? 17.887 -3.868 -10.433 1.00 87.94 113 ILE A C 1
ATOM 865 O O . ILE A 1 113 ? 17.531 -2.792 -9.959 1.00 87.94 113 ILE A O 1
ATOM 869 N N . ARG A 1 114 ? 17.613 -5.022 -9.812 1.00 89.69 114 ARG A N 1
ATOM 870 C CA . ARG A 1 114 ? 16.867 -5.071 -8.548 1.00 89.69 114 ARG A CA 1
ATOM 871 C C . ARG A 1 114 ? 17.601 -4.310 -7.441 1.00 89.69 114 ARG A C 1
ATOM 873 O O . ARG A 1 114 ? 16.965 -3.594 -6.672 1.00 89.69 114 ARG A O 1
ATOM 880 N N . SER A 1 115 ? 18.924 -4.453 -7.372 1.00 91.62 115 SER A N 1
ATOM 881 C CA . SER A 1 115 ? 19.756 -3.764 -6.380 1.00 91.62 115 SER A CA 1
ATOM 882 C C . SER A 1 115 ? 19.757 -2.246 -6.568 1.00 91.62 115 SER A C 1
ATOM 884 O O . SER A 1 115 ? 19.747 -1.530 -5.570 1.00 91.62 115 SER A O 1
ATOM 886 N N . GLU A 1 116 ? 19.724 -1.756 -7.811 1.00 91.75 116 GLU A N 1
ATOM 887 C CA . GLU A 1 116 ? 19.619 -0.324 -8.124 1.00 91.75 116 GLU A CA 1
ATOM 888 C C . GLU A 1 116 ? 18.316 0.268 -7.571 1.00 91.75 116 GLU A C 1
ATOM 890 O O . GLU A 1 116 ? 18.352 1.176 -6.743 1.00 91.75 116 GLU A O 1
ATOM 895 N N . PHE A 1 117 ? 17.167 -0.333 -7.894 1.00 90.00 117 PHE A N 1
ATOM 896 C CA . PHE A 1 117 ? 15.873 0.140 -7.387 1.00 90.00 117 PHE A CA 1
ATOM 897 C C . PHE A 1 117 ? 15.737 0.026 -5.862 1.00 90.00 117 PHE A C 1
ATOM 899 O O . PHE A 1 117 ? 15.082 0.859 -5.235 1.00 90.00 117 PHE A O 1
ATOM 906 N N . LEU A 1 118 ? 16.351 -0.988 -5.245 1.00 88.81 118 LEU A N 1
ATOM 907 C CA . LEU A 1 118 ? 16.401 -1.115 -3.786 1.00 88.81 118 LEU A CA 1
ATOM 908 C C . LEU A 1 118 ? 17.265 -0.027 -3.132 1.00 88.81 118 LEU A C 1
ATOM 910 O O . LEU A 1 118 ? 16.926 0.422 -2.038 1.00 88.81 118 LEU A O 1
ATOM 914 N N . ALA A 1 119 ? 18.354 0.397 -3.778 1.00 86.44 119 ALA A N 1
ATOM 915 C CA . ALA A 1 119 ? 19.194 1.494 -3.304 1.00 86.44 119 ALA A CA 1
ATOM 916 C C . ALA A 1 119 ? 18.494 2.854 -3.462 1.00 86.44 119 ALA A C 1
ATOM 918 O O . ALA A 1 119 ? 18.531 3.668 -2.541 1.00 86.44 119 ALA A O 1
ATOM 919 N N . ASP A 1 120 ? 17.791 3.071 -4.576 1.00 84.12 120 ASP A N 1
ATOM 920 C CA . ASP A 1 120 ? 16.969 4.268 -4.788 1.00 84.12 120 ASP A CA 1
ATOM 921 C C . ASP A 1 120 ? 15.818 4.350 -3.778 1.00 84.12 120 ASP A C 1
ATOM 923 O O . ASP A 1 120 ? 15.527 5.417 -3.231 1.00 84.12 120 ASP A O 1
ATOM 927 N N . ALA A 1 121 ? 15.192 3.209 -3.472 1.00 84.12 121 ALA A N 1
ATOM 928 C CA . ALA A 1 121 ? 14.200 3.114 -2.411 1.00 84.12 121 ALA A CA 1
ATOM 929 C C . ALA A 1 121 ? 14.800 3.468 -1.042 1.00 84.12 121 ALA A C 1
ATOM 931 O O . ALA A 1 121 ? 14.201 4.251 -0.306 1.00 84.12 121 ALA A O 1
ATOM 932 N N . ASP A 1 122 ? 15.988 2.954 -0.709 1.00 81.69 122 ASP A N 1
ATOM 933 C CA . ASP A 1 122 ? 16.681 3.308 0.536 1.00 81.69 122 ASP A CA 1
ATOM 934 C C . ASP A 1 122 ? 16.985 4.812 0.613 1.00 81.69 122 ASP A C 1
ATOM 936 O O . ASP A 1 122 ? 16.753 5.430 1.653 1.00 81.69 122 ASP A O 1
ATOM 940 N N . ALA A 1 123 ? 17.454 5.422 -0.479 1.00 78.56 123 ALA A N 1
ATOM 941 C CA . ALA A 1 123 ? 17.729 6.857 -0.545 1.00 78.56 123 ALA A CA 1
ATOM 942 C C . ALA A 1 123 ? 16.456 7.691 -0.311 1.00 78.56 123 ALA A C 1
ATOM 944 O O . ALA A 1 123 ? 16.425 8.560 0.561 1.00 78.56 123 ALA A O 1
ATOM 945 N N . ALA A 1 124 ? 15.364 7.370 -1.008 1.00 72.12 124 ALA A N 1
ATOM 946 C CA . ALA A 1 124 ? 14.079 8.042 -0.825 1.00 72.12 124 ALA A CA 1
ATOM 947 C C . ALA A 1 124 ? 13.516 7.870 0.601 1.00 72.12 124 ALA A C 1
ATOM 949 O O . ALA A 1 124 ? 12.969 8.811 1.182 1.00 72.12 124 ALA A O 1
ATOM 950 N N . LEU A 1 125 ? 13.687 6.690 1.202 1.00 70.94 125 LEU A N 1
ATOM 951 C CA . LEU A 1 125 ? 13.280 6.427 2.584 1.00 70.94 125 LEU A CA 1
ATOM 952 C C . LEU A 1 125 ? 14.153 7.177 3.602 1.00 70.94 125 LEU A C 1
ATOM 954 O O . LEU A 1 125 ? 13.643 7.608 4.637 1.00 70.94 125 LEU A O 1
ATOM 958 N N . ASN A 1 126 ? 15.441 7.384 3.320 1.00 68.50 126 ASN A N 1
ATOM 959 C CA . ASN A 1 126 ? 16.338 8.167 4.174 1.00 68.50 126 ASN A CA 1
ATOM 960 C C . ASN A 1 126 ? 15.982 9.660 4.194 1.00 68.50 126 ASN A C 1
ATOM 962 O O . ASN A 1 126 ? 16.039 10.264 5.271 1.00 68.50 126 ASN A O 1
ATOM 966 N N . VAL A 1 127 ? 15.547 10.221 3.057 1.00 66.62 127 VAL A N 1
ATOM 967 C CA . VAL A 1 127 ? 14.952 11.571 2.972 1.00 66.62 127 VAL A CA 1
ATOM 968 C C . VAL A 1 127 ? 13.710 11.648 3.864 1.00 66.62 127 VAL A C 1
ATOM 970 O O . VAL A 1 127 ? 13.566 12.551 4.687 1.00 66.62 127 VAL A O 1
ATOM 973 N N . ILE A 1 128 ? 12.817 10.662 3.737 1.00 60.00 128 ILE A N 1
ATOM 974 C CA . ILE A 1 128 ? 11.554 10.574 4.484 1.00 60.00 128 ILE A CA 1
ATOM 975 C C . ILE A 1 128 ? 11.777 10.459 6.000 1.00 60.00 128 ILE A C 1
ATOM 977 O O . ILE A 1 128 ? 11.024 11.045 6.777 1.00 60.00 128 ILE A O 1
ATOM 981 N N . ASN A 1 129 ? 12.795 9.711 6.428 1.00 61.16 129 ASN A N 1
ATOM 982 C CA . ASN A 1 129 ? 13.119 9.514 7.841 1.00 61.16 129 ASN A CA 1
ATOM 983 C C . ASN A 1 129 ? 13.905 10.684 8.459 1.00 61.16 129 ASN A C 1
ATOM 985 O O . ASN A 1 129 ? 14.209 10.637 9.653 1.00 61.16 129 ASN A O 1
ATOM 989 N N . GLY A 1 130 ? 14.241 11.721 7.680 1.00 52.22 130 GLY A N 1
ATOM 990 C CA . GLY A 1 130 ? 15.008 12.875 8.157 1.00 52.22 130 GLY A CA 1
ATOM 991 C C . GLY A 1 130 ? 16.446 12.531 8.555 1.00 52.22 130 GLY A C 1
ATOM 992 O O . GLY A 1 130 ? 17.032 13.202 9.400 1.00 52.22 130 GLY A O 1
ATOM 993 N N . THR A 1 131 ? 17.000 11.454 7.994 1.00 50.62 131 THR A N 1
ATOM 994 C CA . THR A 1 131 ? 18.372 10.992 8.265 1.00 50.62 131 THR A CA 1
ATOM 995 C C . THR A 1 131 ? 19.414 11.566 7.306 1.00 50.62 131 THR A C 1
ATOM 997 O O . THR A 1 131 ? 20.603 11.328 7.506 1.00 50.62 131 THR A O 1
ATOM 1000 N N . GLU A 1 132 ? 18.998 12.341 6.305 1.00 42.66 132 GLU A N 1
ATOM 1001 C CA . GLU A 1 132 ? 19.907 13.117 5.461 1.00 42.66 132 GLU A CA 1
ATOM 1002 C C . GLU A 1 132 ? 20.143 14.514 6.063 1.00 42.66 132 GLU A C 1
ATOM 1004 O O . GLU A 1 132 ? 19.214 15.313 6.194 1.00 42.66 132 GLU A O 1
ATOM 1009 N N . ASN A 1 133 ? 21.398 14.765 6.456 1.00 38.88 133 ASN A N 1
ATOM 1010 C CA . ASN A 1 133 ? 21.995 16.083 6.705 1.00 38.88 133 ASN A CA 1
ATOM 1011 C C . ASN A 1 133 ? 22.843 16.474 5.494 1.00 38.88 133 ASN A C 1
ATOM 1013 O O . ASN A 1 133 ? 23.597 15.586 5.031 1.00 38.88 133 ASN A O 1
#

Secondary structure (DSSP, 8-state):
---HHHHHHHHHHHHHHHHHHHHSGGGG-SSHHHHHHHHHHHHHHHHHHHHHHT-HHHHHHHHHHSTTTTTS------HHHHHHHHHHHHHHHHTTSTTHHHHHHTT-S-HHHHHHHHHHHHHHHHHHTT---

Radius of gyration: 17.12 Å; Cα contacts (8 Å, |Δi|>4): 103; chains: 1; bounding box: 45×42×39 Å

Solvent-accessible surface area (backbone atoms only — not comparable to full-atom values): 7473 Å² total; per-residue (Å²): 133,83,62,66,71,58,57,51,52,50,51,56,49,34,53,49,43,44,45,47,54,79,65,30,78,47,79,71,44,68,54,67,67,60,23,48,58,47,44,35,52,46,9,54,50,38,21,55,51,19,60,75,70,70,34,64,67,30,20,53,50,20,56,66,56,29,56,96,63,67,82,69,92,70,87,85,68,53,78,63,51,38,52,50,44,14,49,50,54,46,42,71,77,39,53,88,43,95,53,43,68,58,29,59,74,69,67,66,50,55,68,70,62,51,49,50,34,43,49,54,24,48,53,56,49,34,58,58,70,66,71,69,129

Nearest PDB structures (foldseek):
  8e12-assembly1_B  TM=2.972E-01  e=2.868E+00  synthetic construct

Sequence (133 aa):
MADPTGTHRLADTEDTIIGAVENGPWVLIIDPNLRRMVGEYVAETCHSIAAA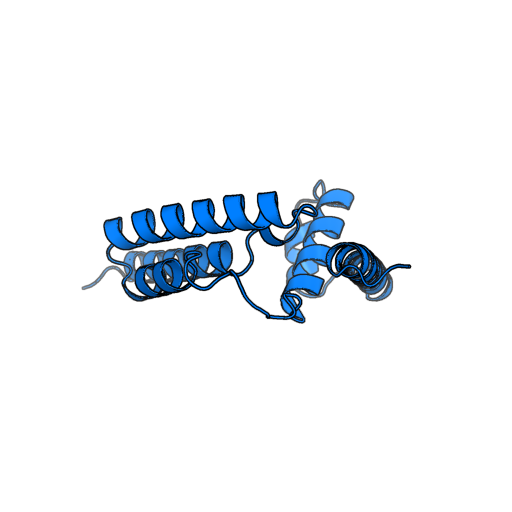AGLDAAMEYAHNAMPVRLATGGRLVDGDARDRLARHLYLNAWGDYPDAADRWDNRQVDDSIRSEFLADADAALNVINGTEN

Mean predicted aligned error: 13.29 Å

Foldseek 3Di:
DDDVVVVVVLVVLLVVLLCCLLANPLLLPLDPVSSLVVSQVSLVVQLVVCVVVVVVVSNVSSVVSHPVPVPDDDLSDDVVNLLVQLLVVQCVVCVVDVCSNVCSVVVVPDPVSSVVSSVVSVVSSCSSVVVDD